Protein AF-A0A7S0JE06-F1 (afdb_monomer_lite)

Secondary structure (DSSP, 8-state):
--S--HHHHHTT---EEEEEEEETTEEEEEEES-BSS-HHHHHHHHHHHHHHH-TT--EEEESSGGGG-SEEE-TTT--EEEE-BPP-SSSHHHHHHHTT--GGGS-SS---TTS--TT-----

Foldseek 3Di:
DPDDDVVCVVQQAPWDKDFPDDDDLETEIAIDAAHQAQLLLVLVVVQVVCCVVPVSRPGYYYPDPCSRHQFDADPPPRHTPDHRHGDLRPCVCVVCVVVVHRSNVDGSDDPPVPDDDPDPDPDD

Sequence (124 aa):
MFGRHSACAAIGISGSIALRELDGPVAVLTLSGRFWHRRATVLRNAKAWLRRRWPELSDAQVADPDDVLDVIFDDETGEVLEDRRAPDHDGNRGTMEYQGVDPDSRGPFAQAAGGFRAGGSMFS

pLDDT: mean 78.12, std 17.97, range [31.75, 94.44]

Radius of gyration: 16.92 Å; chains: 1; bounding box: 56×31×44 Å

Organism: NCBI:txid127549

Structure (mmCIF, N/CA/C/O backbone):
data_AF-A0A7S0JE06-F1
#
_entry.id   AF-A0A7S0JE06-F1
#
loop_
_atom_site.group_PDB
_atom_site.id
_atom_site.type_symbol
_atom_site.label_atom_id
_atom_site.label_alt_id
_atom_site.label_comp_id
_atom_site.label_asym_id
_atom_site.label_entity_id
_atom_site.label_seq_id
_atom_site.pdbx_PDB_ins_code
_atom_site.Cartn_x
_atom_site.Cartn_y
_atom_site.Cartn_z
_atom_site.occupancy
_atom_site.B_iso_or_equiv
_atom_site.auth_seq_id
_atom_site.auth_comp_id
_atom_site.auth_asym_id
_atom_site.auth_atom_id
_atom_site.pdbx_PDB_model_num
ATOM 1 N N . MET A 1 1 ? -13.643 -6.645 -4.258 1.00 40.72 1 MET A N 1
ATOM 2 C CA . MET A 1 1 ? -12.901 -7.764 -3.640 1.00 40.72 1 MET A CA 1
ATOM 3 C C . MET A 1 1 ? -11.436 -7.568 -3.991 1.00 40.72 1 MET A C 1
ATOM 5 O O . MET A 1 1 ? -11.141 -7.449 -5.173 1.00 40.72 1 MET A O 1
ATOM 9 N N . PHE A 1 2 ? -10.548 -7.423 -3.007 1.00 44.34 2 PHE A N 1
ATOM 10 C CA . PHE A 1 2 ? -9.117 -7.239 -3.261 1.00 44.34 2 PHE A CA 1
ATOM 11 C C . PHE A 1 2 ? -8.498 -8.582 -3.676 1.00 44.34 2 PHE A C 1
ATOM 13 O O . PHE A 1 2 ? -8.312 -9.465 -2.850 1.00 44.34 2 PHE A O 1
ATOM 20 N N . GLY A 1 3 ? -8.252 -8.743 -4.978 1.00 47.69 3 GLY A N 1
ATOM 21 C CA . GLY A 1 3 ? -7.086 -9.479 -5.470 1.00 47.69 3 GLY A CA 1
ATOM 22 C C . GLY A 1 3 ? -6.966 -10.975 -5.173 1.00 47.69 3 GLY A C 1
ATOM 23 O O . GLY A 1 3 ? -5.885 -11.424 -4.820 1.00 47.69 3 GLY A O 1
ATOM 24 N N . ARG A 1 4 ? -7.997 -11.789 -5.426 1.00 51.28 4 ARG A N 1
ATOM 25 C CA . ARG A 1 4 ? -7.752 -13.218 -5.710 1.00 51.28 4 ARG A CA 1
ATOM 26 C C . ARG A 1 4 ? -8.524 -13.693 -6.936 1.00 51.28 4 ARG A C 1
ATOM 28 O O . ARG A 1 4 ? -9.333 -14.609 -6.877 1.00 51.28 4 ARG A O 1
ATOM 35 N N . HIS A 1 5 ? -8.292 -13.012 -8.055 1.00 63.03 5 HIS A N 1
ATOM 36 C CA . HIS A 1 5 ? -8.736 -13.486 -9.362 1.00 63.03 5 HIS A CA 1
ATOM 37 C C . HIS A 1 5 ? -7.675 -14.445 -9.915 1.00 63.03 5 HIS A C 1
ATOM 39 O O . HIS A 1 5 ? -6.494 -14.095 -9.934 1.00 63.03 5 HIS A O 1
ATOM 45 N N . SER A 1 6 ? -8.072 -15.637 -10.367 1.00 61.53 6 SER A N 1
ATOM 46 C CA . SER A 1 6 ? -7.147 -16.652 -10.901 1.00 61.53 6 SER A CA 1
ATOM 47 C C . SER A 1 6 ? -6.278 -16.104 -12.037 1.00 61.53 6 SER A C 1
ATOM 49 O O . SER A 1 6 ? -5.084 -16.382 -12.080 1.00 61.53 6 SER A O 1
ATOM 51 N N . ALA A 1 7 ? -6.843 -15.238 -12.886 1.00 64.69 7 ALA A N 1
ATOM 52 C CA . ALA A 1 7 ? -6.090 -14.577 -13.951 1.00 64.69 7 ALA A CA 1
ATOM 53 C C . ALA A 1 7 ? -5.006 -13.612 -13.430 1.00 64.69 7 ALA A C 1
ATOM 55 O O . ALA A 1 7 ? -3.952 -13.527 -14.041 1.00 64.69 7 ALA A O 1
ATOM 56 N N . CYS A 1 8 ? -5.222 -12.915 -12.303 1.00 64.56 8 CYS A N 1
ATOM 57 C CA . CYS A 1 8 ? -4.199 -12.047 -11.695 1.00 64.56 8 CYS A CA 1
ATOM 58 C C . CYS A 1 8 ? -3.034 -12.874 -11.140 1.00 64.56 8 CYS A C 1
ATOM 60 O O . CYS A 1 8 ? -1.872 -12.552 -11.372 1.00 64.56 8 CYS A O 1
ATOM 62 N N . ALA A 1 9 ? -3.353 -13.959 -10.428 1.00 63.28 9 ALA A N 1
ATOM 63 C CA . ALA A 1 9 ? -2.343 -14.846 -9.859 1.00 63.28 9 ALA A CA 1
ATOM 64 C C . ALA A 1 9 ? -1.503 -15.525 -10.955 1.00 63.28 9 ALA A C 1
ATOM 66 O O . ALA A 1 9 ? -0.298 -15.689 -10.781 1.00 63.28 9 ALA A O 1
ATOM 67 N N . ALA A 1 10 ? -2.119 -15.859 -12.097 1.00 65.06 10 ALA A N 1
ATOM 68 C CA . ALA A 1 10 ? -1.439 -16.450 -13.248 1.00 65.06 10 ALA A CA 1
ATOM 69 C C . ALA A 1 10 ? -0.378 -15.526 -13.878 1.00 65.06 10 ALA A C 1
ATOM 71 O O . ALA A 1 10 ? 0.603 -16.025 -14.417 1.00 65.06 10 ALA A O 1
ATOM 72 N N . ILE A 1 11 ? -0.541 -14.202 -13.769 1.00 64.44 11 ILE A N 1
ATOM 73 C CA . ILE A 1 11 ? 0.412 -13.200 -14.284 1.00 64.44 11 ILE A CA 1
ATOM 74 C C . ILE A 1 11 ? 1.321 -12.615 -13.191 1.00 64.44 11 ILE A C 1
ATOM 76 O O . ILE A 1 11 ? 1.929 -11.568 -13.380 1.00 64.44 11 ILE A O 1
ATOM 80 N N . GLY A 1 12 ? 1.414 -13.261 -12.023 1.00 62.38 12 GLY A N 1
ATOM 81 C CA . GLY A 1 12 ? 2.331 -12.848 -10.953 1.00 62.38 12 GLY A CA 1
ATOM 82 C C . GLY A 1 12 ? 1.843 -11.688 -10.077 1.00 62.38 12 GLY A C 1
ATOM 83 O O . GLY A 1 12 ? 2.612 -11.176 -9.261 1.00 62.38 12 GLY A O 1
ATOM 84 N N . ILE A 1 13 ? 0.572 -11.286 -10.186 1.00 76.56 13 ILE A N 1
ATOM 85 C CA . ILE A 1 13 ? -0.058 -10.351 -9.244 1.00 76.56 13 ILE A CA 1
ATOM 86 C C . ILE A 1 13 ? -0.533 -11.154 -8.030 1.00 76.56 13 ILE A C 1
ATOM 88 O O . ILE A 1 13 ? -1.569 -11.821 -8.065 1.00 76.56 13 ILE A O 1
ATOM 92 N N . SER A 1 14 ? 0.246 -11.086 -6.952 1.00 79.69 14 SER A N 1
ATOM 93 C CA . SER A 1 14 ? 0.058 -11.851 -5.710 1.00 79.69 14 SER A CA 1
ATOM 94 C C . SER A 1 14 ? -0.299 -10.988 -4.496 1.00 79.69 14 SER A C 1
ATOM 96 O O . SER A 1 14 ? -0.294 -11.478 -3.369 1.00 79.69 14 SER A O 1
ATOM 98 N N . GLY A 1 15 ? -0.581 -9.703 -4.715 1.00 82.06 15 GLY A N 1
ATOM 99 C CA . GLY A 1 15 ? -0.834 -8.725 -3.668 1.00 82.06 15 GLY A CA 1
ATOM 100 C C . GLY A 1 15 ? -2.007 -9.088 -2.750 1.00 82.06 15 GLY A C 1
ATOM 101 O O . GLY A 1 15 ? -3.124 -9.302 -3.222 1.00 82.06 15 GLY A O 1
ATOM 102 N N . SER A 1 16 ? -1.768 -9.106 -1.439 1.00 84.69 16 SER A N 1
ATOM 103 C CA . SER A 1 16 ? -2.760 -9.386 -0.401 1.00 84.69 16 SER A CA 1
ATOM 104 C C . SER A 1 16 ? -2.758 -8.293 0.666 1.00 84.69 16 SER A C 1
ATOM 106 O O . SER A 1 16 ? -1.716 -7.738 1.010 1.00 84.69 16 SER A O 1
ATOM 108 N N . ILE A 1 17 ? -3.942 -7.995 1.200 1.00 88.75 17 ILE A N 1
ATOM 109 C CA . ILE A 1 17 ? -4.134 -7.054 2.307 1.00 88.75 17 ILE A CA 1
ATOM 110 C C . ILE A 1 17 ? -4.669 -7.852 3.488 1.00 88.75 17 ILE A C 1
ATOM 112 O O . ILE A 1 17 ? -5.726 -8.476 3.377 1.00 88.75 17 ILE A O 1
ATOM 116 N N . ALA A 1 18 ? -3.951 -7.829 4.603 1.00 88.88 18 ALA A N 1
ATOM 117 C CA . ALA A 1 18 ? -4.382 -8.446 5.849 1.00 88.88 18 ALA A CA 1
ATOM 118 C C . ALA A 1 18 ? -4.615 -7.371 6.914 1.00 88.88 18 ALA A C 1
ATOM 120 O O . ALA A 1 18 ? -3.887 -6.382 6.975 1.00 88.88 18 ALA A O 1
ATOM 121 N N . LEU A 1 19 ? -5.630 -7.572 7.754 1.00 89.69 19 LEU A N 1
ATOM 122 C CA . LEU A 1 19 ? -5.771 -6.814 8.993 1.00 89.69 19 LEU A CA 1
ATOM 123 C C . LEU A 1 19 ? -4.779 -7.394 10.002 1.00 89.69 19 LEU A C 1
ATOM 125 O O . LEU A 1 19 ? -4.835 -8.591 10.284 1.00 89.69 19 LEU A O 1
ATOM 129 N N . ARG A 1 20 ? -3.880 -6.557 10.516 1.00 92.38 20 ARG A N 1
ATOM 130 C CA . ARG A 1 20 ? -2.933 -6.937 11.565 1.00 92.38 20 ARG A CA 1
ATOM 131 C C . ARG A 1 20 ? -3.572 -6.762 12.935 1.00 92.38 20 ARG A C 1
ATOM 133 O O . ARG A 1 20 ? -3.642 -7.713 13.703 1.00 92.38 20 ARG A O 1
ATOM 140 N N . GLU A 1 21 ? -4.063 -5.559 13.206 1.00 92.81 21 GLU A N 1
ATOM 141 C CA . GLU A 1 21 ? -4.693 -5.196 14.475 1.00 92.81 21 GLU A CA 1
ATOM 142 C C . GLU A 1 21 ? -5.632 -3.993 14.310 1.00 92.81 21 GLU A C 1
ATOM 144 O O . GLU A 1 21 ? -5.646 -3.320 13.275 1.00 92.81 21 GLU A O 1
ATOM 149 N N . LEU A 1 22 ? -6.442 -3.748 15.338 1.00 92.88 22 LEU A N 1
ATOM 150 C CA . LEU A 1 22 ? -7.276 -2.558 15.470 1.00 92.88 22 LEU A CA 1
ATOM 151 C C . LEU A 1 22 ? -6.759 -1.754 16.662 1.00 92.88 22 LEU A C 1
ATOM 153 O O . LEU A 1 22 ? -6.865 -2.209 17.799 1.00 92.88 22 LEU A O 1
ATOM 157 N N . ASP A 1 23 ? -6.216 -0.574 16.388 1.00 92.31 23 ASP A N 1
ATOM 158 C CA . ASP A 1 23 ? -5.767 0.379 17.397 1.00 92.31 23 ASP A CA 1
ATOM 159 C C . ASP A 1 23 ? -6.836 1.468 17.562 1.00 92.31 23 ASP A C 1
ATOM 161 O O . ASP A 1 23 ? -6.899 2.454 16.822 1.00 92.31 23 ASP A O 1
ATOM 165 N N . GLY A 1 24 ? -7.778 1.220 18.476 1.00 90.56 24 GLY A N 1
ATOM 166 C CA . GLY A 1 24 ? -8.946 2.077 18.669 1.00 90.56 24 GLY A CA 1
ATOM 167 C C . GLY A 1 24 ? -9.750 2.249 17.366 1.00 90.56 24 GLY A C 1
ATOM 168 O O . GLY A 1 24 ? -10.196 1.253 16.793 1.00 90.56 24 GLY A O 1
ATOM 169 N N . PRO A 1 25 ? -9.969 3.487 16.877 1.00 93.44 25 PRO A N 1
ATOM 170 C CA . PRO A 1 25 ? -10.672 3.739 15.620 1.00 93.44 25 PRO A CA 1
ATOM 171 C C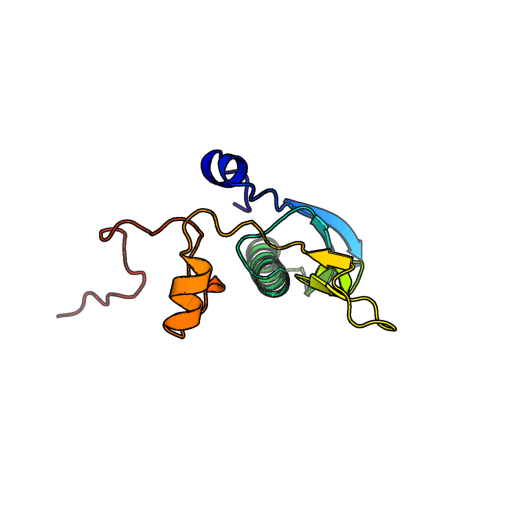 . PRO A 1 25 ? -9.766 3.623 14.378 1.00 93.44 25 PRO A C 1
ATOM 173 O O . PRO A 1 25 ? -10.178 4.048 13.296 1.00 93.44 25 PRO A O 1
ATOM 176 N N . VAL A 1 26 ? -8.537 3.110 14.509 1.00 93.19 26 VAL A N 1
ATOM 177 C CA . VAL A 1 26 ? -7.571 2.973 13.413 1.00 93.19 26 VAL A CA 1
ATOM 178 C C . VAL A 1 26 ? -7.328 1.499 13.090 1.00 93.19 26 VAL A C 1
ATOM 180 O O . VAL A 1 26 ? -6.956 0.709 13.953 1.00 93.19 26 VAL A O 1
ATOM 183 N N . ALA A 1 27 ? -7.511 1.110 11.825 1.00 93.00 27 ALA A N 1
ATOM 184 C CA . ALA A 1 27 ? -7.143 -0.230 11.366 1.00 93.00 27 ALA A CA 1
ATOM 185 C C . ALA A 1 27 ? -5.681 -0.277 10.923 1.00 93.00 27 ALA A C 1
ATOM 187 O O . ALA A 1 27 ? -5.289 0.439 10.001 1.00 93.00 27 ALA A O 1
ATOM 188 N N . VAL A 1 28 ? -4.893 -1.167 11.520 1.00 94.44 28 VAL A N 1
ATOM 189 C CA . VAL A 1 28 ? -3.517 -1.426 11.097 1.00 94.44 28 VAL A CA 1
ATOM 190 C C . VAL A 1 28 ? -3.521 -2.585 10.108 1.00 94.44 28 VAL A C 1
ATOM 192 O O . VAL A 1 28 ? -3.939 -3.705 10.410 1.00 94.44 28 VAL A O 1
ATOM 195 N N . LEU A 1 29 ? -3.072 -2.303 8.893 1.00 92.94 29 LEU A N 1
ATOM 196 C CA . LEU A 1 29 ? -3.046 -3.218 7.765 1.00 92.94 29 LEU A CA 1
ATOM 197 C C . LEU A 1 29 ? -1.614 -3.664 7.466 1.00 92.94 29 LEU A C 1
ATOM 199 O O . LEU A 1 29 ? -0.646 -2.947 7.714 1.00 92.94 29 LEU A O 1
ATOM 203 N N . THR A 1 30 ? -1.496 -4.839 6.863 1.00 90.88 30 THR A N 1
ATOM 204 C CA . THR A 1 30 ? -0.252 -5.336 6.278 1.00 90.88 30 THR A CA 1
ATOM 205 C C . THR A 1 30 ? -0.483 -5.605 4.803 1.00 90.88 30 THR A C 1
ATOM 207 O O . THR A 1 30 ? -1.446 -6.279 4.420 1.00 90.88 30 THR A O 1
ATOM 210 N N . LEU A 1 31 ? 0.401 -5.056 3.974 1.00 91.00 31 LEU A N 1
ATOM 211 C CA . LEU A 1 31 ? 0.389 -5.229 2.529 1.00 91.00 31 LEU A CA 1
ATOM 212 C C . LEU A 1 31 ? 1.491 -6.221 2.153 1.00 91.00 31 LEU A C 1
ATOM 214 O O . LEU A 1 31 ? 2.669 -5.964 2.377 1.00 91.00 31 LEU A O 1
ATOM 218 N N . SER A 1 32 ? 1.137 -7.345 1.542 1.00 88.06 32 SER A N 1
ATOM 219 C CA . SER A 1 32 ? 2.101 -8.374 1.139 1.00 88.06 32 SER A CA 1
ATOM 220 C C . SER A 1 32 ? 1.972 -8.719 -0.338 1.00 88.06 32 SER A C 1
ATOM 222 O O . SER A 1 32 ? 0.937 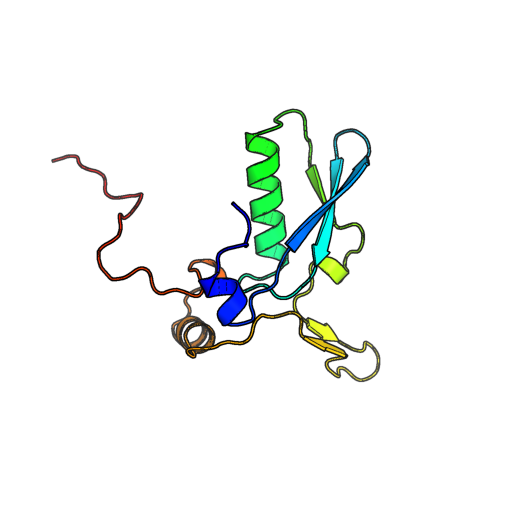-8.475 -0.952 1.00 88.06 32 SER A O 1
ATOM 224 N N . GLY A 1 33 ? 3.032 -9.279 -0.923 1.00 87.56 33 GLY A N 1
ATOM 225 C CA . GLY A 1 33 ? 3.053 -9.680 -2.329 1.00 87.56 33 GLY A CA 1
ATOM 226 C C . GLY A 1 33 ? 3.166 -8.510 -3.310 1.00 87.56 33 GLY A C 1
ATOM 227 O O . GLY A 1 33 ? 3.522 -7.388 -2.943 1.00 87.56 33 GLY A O 1
ATOM 228 N N . ARG A 1 34 ? 2.882 -8.806 -4.583 1.00 87.94 34 ARG A N 1
ATOM 229 C CA . ARG A 1 34 ? 3.083 -7.884 -5.708 1.00 87.94 34 ARG A CA 1
ATOM 230 C C . ARG A 1 34 ? 1.771 -7.321 -6.235 1.00 87.94 34 ARG A C 1
ATOM 232 O O . ARG A 1 34 ? 0.860 -8.081 -6.575 1.00 87.94 34 ARG A O 1
ATOM 239 N N . PHE A 1 35 ? 1.688 -5.999 -6.356 1.00 86.12 35 PHE A N 1
ATOM 240 C CA . PHE A 1 35 ? 0.489 -5.305 -6.831 1.00 86.12 35 PHE A CA 1
ATOM 241 C C . PHE A 1 35 ? 0.686 -4.712 -8.233 1.00 86.12 35 PHE A C 1
ATOM 243 O O . PHE A 1 35 ? 1.769 -4.250 -8.595 1.00 86.12 35 PHE A O 1
ATOM 250 N N . TRP A 1 36 ? -0.390 -4.724 -9.029 1.00 84.69 36 TRP A N 1
ATOM 251 C CA . TRP A 1 36 ? -0.456 -3.951 -10.276 1.00 84.69 36 TRP A CA 1
ATOM 252 C C . TRP A 1 36 ? -0.627 -2.457 -10.009 1.00 84.69 36 TRP A C 1
ATOM 254 O O . TRP A 1 36 ? -0.073 -1.628 -10.718 1.00 84.69 36 TRP A O 1
ATOM 264 N N . HIS A 1 37 ? -1.405 -2.102 -8.997 1.00 85.88 37 HIS A N 1
ATOM 265 C CA . HIS A 1 37 ? -1.508 -0.710 -8.593 1.00 85.88 37 HIS A CA 1
ATOM 266 C C . HIS A 1 37 ? -0.360 -0.358 -7.655 1.00 85.88 37 HIS A C 1
ATOM 268 O O . HIS A 1 37 ? 0.112 -1.236 -6.927 1.00 85.88 37 HIS A O 1
ATOM 274 N N . ARG A 1 38 ? 0.024 0.918 -7.607 1.00 89.31 38 ARG A N 1
ATOM 275 C CA . ARG A 1 38 ? 0.937 1.417 -6.573 1.00 89.31 38 ARG A CA 1
ATOM 276 C C . ARG A 1 38 ? 0.385 1.093 -5.190 1.00 89.31 38 ARG A C 1
ATOM 278 O O . ARG A 1 38 ? -0.816 1.254 -4.936 1.00 89.31 38 ARG A O 1
ATOM 285 N N . ARG A 1 39 ? 1.241 0.667 -4.266 1.00 90.69 39 ARG A N 1
ATOM 286 C CA . ARG A 1 39 ? 0.844 0.247 -2.910 1.00 90.69 39 ARG A CA 1
ATOM 287 C C . ARG A 1 39 ? 0.170 1.376 -2.128 1.00 90.69 39 ARG A C 1
ATOM 289 O O . ARG A 1 39 ? -0.819 1.131 -1.436 1.00 90.69 39 ARG A O 1
ATOM 296 N N . ALA A 1 40 ? 0.574 2.625 -2.356 1.00 90.31 40 ALA A N 1
ATOM 297 C CA . ALA A 1 40 ? -0.132 3.807 -1.858 1.00 90.31 40 ALA A CA 1
ATOM 298 C C . ALA A 1 40 ? -1.593 3.894 -2.357 1.00 90.31 40 ALA A C 1
ATOM 300 O O . ALA A 1 40 ? -2.516 4.156 -1.578 1.00 90.31 40 ALA A O 1
ATOM 301 N N . THR A 1 41 ? -1.837 3.623 -3.644 1.00 89.31 41 THR A N 1
ATOM 302 C CA . THR A 1 41 ? -3.192 3.584 -4.219 1.00 89.31 41 THR A CA 1
ATOM 303 C C . THR A 1 41 ? -3.999 2.414 -3.661 1.00 89.31 41 THR A C 1
ATOM 305 O O . THR A 1 41 ? -5.183 2.574 -3.353 1.00 89.31 41 THR A O 1
ATOM 308 N N . VAL A 1 42 ? -3.367 1.252 -3.480 1.00 89.44 42 VAL A N 1
ATOM 309 C CA . VAL A 1 42 ? -3.991 0.083 -2.845 1.00 89.44 42 VAL A CA 1
ATOM 310 C C . VAL A 1 42 ? -4.456 0.424 -1.430 1.00 89.44 42 VAL A C 1
ATOM 312 O O . VAL A 1 42 ? -5.623 0.191 -1.109 1.00 89.44 42 VAL A O 1
ATOM 315 N N . LEU A 1 43 ? -3.600 1.048 -0.615 1.00 90.94 43 LEU A N 1
ATOM 316 C CA . LEU A 1 43 ? -3.947 1.491 0.735 1.00 90.94 43 LEU A CA 1
ATOM 317 C C . LEU A 1 43 ? -5.088 2.517 0.723 1.00 90.94 43 LEU A C 1
ATOM 319 O O . LEU A 1 43 ? -6.045 2.380 1.482 1.00 90.94 43 LEU A O 1
ATOM 323 N N . ARG A 1 44 ? -5.044 3.516 -0.170 1.00 90.25 44 ARG A N 1
ATOM 324 C CA . ARG A 1 44 ? -6.123 4.510 -0.325 1.00 90.25 44 ARG A CA 1
ATOM 325 C C . ARG A 1 44 ? -7.466 3.849 -0.636 1.00 90.25 44 ARG A C 1
ATOM 327 O O . ARG A 1 44 ? -8.485 4.190 -0.035 1.00 90.25 44 ARG A O 1
ATOM 334 N N . ASN A 1 45 ? -7.473 2.893 -1.559 1.00 88.69 45 ASN A N 1
ATOM 335 C CA . ASN A 1 45 ? -8.680 2.164 -1.935 1.00 88.69 45 ASN A CA 1
ATOM 336 C C . ASN A 1 45 ? -9.168 1.258 -0.795 1.00 88.69 45 ASN A C 1
ATOM 338 O O . ASN A 1 45 ? -10.375 1.161 -0.571 1.00 88.69 45 ASN A O 1
ATOM 342 N N . ALA A 1 46 ? -8.252 0.639 -0.043 1.00 88.75 46 ALA A N 1
ATOM 343 C CA . ALA A 1 46 ? -8.575 -0.139 1.150 1.00 88.75 46 ALA A CA 1
ATOM 344 C C . ALA A 1 46 ? -9.208 0.732 2.244 1.00 88.75 46 ALA A C 1
ATOM 346 O O . ALA A 1 46 ? -10.279 0.380 2.734 1.00 88.75 46 ALA A O 1
ATOM 347 N N . LYS A 1 47 ? -8.635 1.907 2.546 1.00 90.75 47 LYS A N 1
ATOM 348 C CA . LYS A 1 47 ? -9.217 2.908 3.462 1.00 90.75 47 LYS A CA 1
ATOM 349 C C . LYS A 1 47 ? -10.647 3.268 3.050 1.00 90.75 47 LYS A C 1
ATOM 351 O O . LYS A 1 47 ? -11.567 3.209 3.863 1.00 90.75 47 LYS A O 1
ATOM 356 N N . ALA A 1 48 ? -10.850 3.611 1.776 1.00 89.00 48 ALA A N 1
ATOM 357 C CA . ALA A 1 48 ? -12.165 3.985 1.258 1.00 89.00 48 ALA A CA 1
ATOM 358 C C . ALA A 1 48 ? -13.179 2.833 1.345 1.00 89.00 48 ALA A C 1
ATOM 360 O O . ALA A 1 48 ? -14.350 3.057 1.648 1.00 89.00 48 ALA A O 1
ATOM 361 N N . TRP A 1 49 ? -12.741 1.600 1.090 1.00 88.62 49 TRP A N 1
ATOM 362 C CA . TRP A 1 49 ? -13.587 0.417 1.208 1.00 88.62 49 TRP A CA 1
ATOM 363 C C . TRP A 1 49 ? -13.957 0.111 2.666 1.00 88.62 49 TRP A C 1
ATOM 365 O O . TRP A 1 49 ? -15.130 -0.133 2.947 1.00 88.62 49 TRP A O 1
ATOM 375 N N . LEU A 1 50 ? -12.990 0.181 3.587 1.00 89.56 50 LEU A N 1
ATOM 376 C CA . LEU A 1 50 ? -13.208 -0.045 5.016 1.00 89.56 50 LEU A CA 1
ATOM 377 C C . LEU A 1 50 ? -14.177 0.984 5.599 1.00 89.56 50 LEU A C 1
ATOM 379 O O . LEU A 1 50 ? -15.177 0.585 6.182 1.00 89.56 50 LEU A O 1
ATOM 383 N N . ARG A 1 51 ? -13.971 2.283 5.345 1.00 89.50 51 ARG A N 1
ATOM 384 C CA . ARG A 1 51 ? -14.869 3.350 5.832 1.00 89.50 51 ARG A CA 1
ATOM 385 C C . ARG A 1 51 ? -16.311 3.208 5.345 1.00 89.50 51 ARG A C 1
ATOM 387 O O . ARG A 1 51 ? -17.242 3.562 6.053 1.00 89.50 51 ARG A O 1
ATOM 394 N N . ARG A 1 52 ? -16.526 2.683 4.133 1.00 90.25 52 ARG A N 1
ATOM 395 C CA . ARG A 1 52 ? -17.885 2.427 3.614 1.00 90.25 52 ARG A CA 1
ATOM 396 C C . ARG A 1 52 ? -18.592 1.288 4.343 1.00 90.25 52 ARG A C 1
ATOM 398 O O . ARG A 1 52 ? -19.817 1.243 4.327 1.00 90.25 52 ARG A O 1
ATOM 405 N N . ARG A 1 53 ? -17.838 0.338 4.897 1.00 90.19 53 ARG A N 1
ATOM 406 C CA . ARG A 1 53 ? -18.382 -0.858 5.550 1.00 90.19 53 ARG A CA 1
ATOM 407 C C . ARG A 1 53 ? -18.425 -0.727 7.071 1.00 90.19 53 ARG A C 1
ATOM 409 O O . ARG A 1 53 ? -19.329 -1.289 7.677 1.00 90.19 53 ARG A O 1
ATOM 416 N N . TRP A 1 54 ? -17.489 0.026 7.635 1.0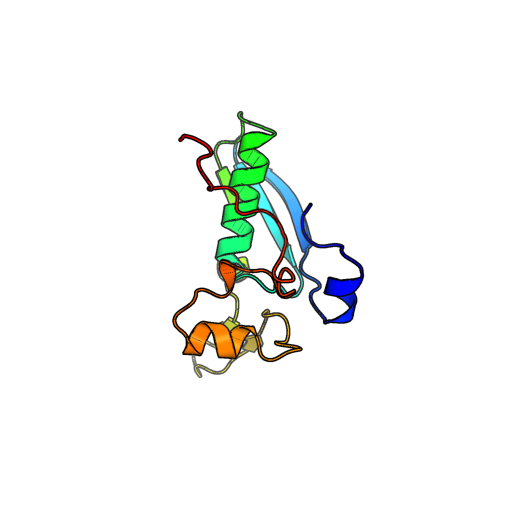0 90.44 54 TRP A N 1
ATOM 417 C CA . TRP A 1 54 ? -17.358 0.372 9.047 1.00 90.44 54 TRP A CA 1
ATOM 418 C C . TRP A 1 54 ? -17.158 1.887 9.163 1.00 90.44 54 TRP A C 1
ATOM 420 O O . TRP A 1 54 ? -16.017 2.358 9.176 1.00 90.44 54 TRP A O 1
ATOM 430 N N . PRO A 1 55 ? -18.253 2.666 9.162 1.00 89.88 55 PRO A N 1
ATOM 431 C CA . PRO A 1 55 ? -18.189 4.126 9.232 1.00 89.88 55 PRO A CA 1
ATOM 432 C C . PRO A 1 55 ? -17.598 4.655 10.548 1.00 89.88 55 PRO A C 1
ATOM 434 O O . PRO A 1 55 ? -17.182 5.807 10.599 1.00 89.88 55 PRO A O 1
ATOM 437 N N . GLU A 1 56 ? -17.521 3.827 11.590 1.00 91.62 56 GLU A N 1
ATOM 438 C CA . GLU A 1 56 ? -16.882 4.139 12.872 1.00 91.62 56 GLU A CA 1
ATOM 439 C C . GLU A 1 56 ? -15.348 4.188 12.774 1.00 91.62 56 GLU A C 1
ATOM 441 O O . GLU A 1 56 ? -14.686 4.741 13.653 1.00 91.62 56 GLU A O 1
ATOM 446 N N . LEU A 1 57 ? -14.770 3.615 11.712 1.00 92.19 57 LEU A N 1
ATOM 447 C CA . LEU A 1 57 ? -13.332 3.624 11.488 1.00 92.19 57 LEU A CA 1
ATOM 448 C C . LEU A 1 57 ? -12.870 5.028 11.064 1.00 92.19 57 LEU A C 1
ATOM 450 O O . LEU A 1 57 ? -13.249 5.531 10.003 1.00 92.19 57 LEU A O 1
ATOM 454 N N . SER A 1 58 ? -11.995 5.641 11.859 1.00 91.75 58 SER A N 1
ATOM 455 C CA . SER A 1 58 ? -11.426 6.958 11.561 1.00 91.75 58 SER A CA 1
ATOM 456 C C . SER A 1 58 ? -10.412 6.870 10.420 1.00 91.75 58 SER A C 1
ATOM 458 O O . SER A 1 58 ? -10.520 7.585 9.419 1.00 91.75 58 SER A O 1
ATOM 460 N N . ASP A 1 59 ? -9.458 5.938 10.497 1.00 91.06 59 ASP A N 1
ATOM 461 C CA . ASP A 1 59 ? -8.451 5.736 9.452 1.00 91.06 59 ASP A CA 1
ATOM 462 C C . ASP A 1 59 ? -7.991 4.275 9.348 1.00 91.06 59 ASP A C 1
ATOM 464 O O . ASP A 1 59 ? -8.256 3.455 10.223 1.00 91.06 59 ASP A O 1
ATOM 468 N N . ALA A 1 60 ? -7.306 3.938 8.257 1.00 91.81 60 ALA A N 1
ATOM 469 C CA . ALA A 1 60 ? -6.551 2.696 8.147 1.00 91.81 60 ALA A CA 1
ATOM 470 C C . ALA A 1 60 ? -5.121 3.003 7.707 1.00 91.81 60 ALA A C 1
ATOM 472 O O . ALA A 1 60 ? -4.926 3.737 6.744 1.00 91.81 60 ALA A O 1
ATOM 473 N N . GLN A 1 61 ? -4.121 2.447 8.372 1.00 94.25 61 GLN A N 1
ATOM 474 C CA . GLN A 1 61 ? -2.708 2.696 8.086 1.00 94.25 61 GLN A CA 1
ATOM 475 C C . GLN A 1 61 ? -1.943 1.384 7.971 1.00 94.25 61 GLN A C 1
ATOM 477 O O . GLN A 1 61 ? -2.446 0.336 8.364 1.00 94.25 61 GLN A O 1
ATOM 482 N N . VAL A 1 62 ? -0.745 1.433 7.401 1.00 93.81 62 VAL A N 1
ATOM 483 C CA . VAL A 1 62 ? 0.176 0.294 7.446 1.00 93.81 62 VAL A CA 1
ATOM 484 C C . VAL A 1 62 ? 0.985 0.332 8.736 1.00 93.81 62 VAL A C 1
ATOM 486 O O . VAL A 1 62 ? 1.171 1.402 9.311 1.00 93.81 62 VAL A O 1
ATOM 489 N N . ALA A 1 63 ? 1.432 -0.833 9.200 1.00 89.50 63 ALA A N 1
ATOM 490 C CA . ALA A 1 63 ? 2.270 -0.915 10.395 1.00 89.50 63 ALA A CA 1
ATOM 491 C C . ALA A 1 63 ? 3.665 -0.308 10.174 1.00 89.50 63 ALA A C 1
ATOM 493 O O . ALA A 1 63 ? 4.220 0.293 11.088 1.00 89.50 63 ALA A O 1
ATOM 494 N N . ASP A 1 64 ? 4.204 -0.474 8.968 1.00 89.56 64 ASP A N 1
ATOM 495 C CA . ASP A 1 64 ? 5.518 0.018 8.570 1.00 89.56 64 ASP A CA 1
ATOM 496 C C . ASP A 1 64 ? 5.360 1.022 7.414 1.00 89.56 64 ASP A C 1
ATOM 498 O O . ASP A 1 64 ? 4.668 0.699 6.444 1.00 89.56 64 ASP A O 1
ATOM 502 N N . PRO A 1 65 ? 5.949 2.229 7.476 1.00 87.56 65 PRO A N 1
ATOM 503 C CA . PRO A 1 65 ? 5.941 3.172 6.360 1.00 87.56 65 PRO A CA 1
ATOM 504 C C . PRO A 1 65 ? 6.429 2.565 5.039 1.00 87.56 65 PRO A C 1
ATOM 506 O O . PRO A 1 65 ? 5.850 2.860 3.992 1.00 87.56 65 PRO A O 1
ATOM 509 N N . ASP A 1 66 ? 7.410 1.665 5.076 1.00 90.38 66 ASP A N 1
ATOM 510 C CA . ASP A 1 66 ? 7.996 1.063 3.877 1.00 90.38 66 ASP A CA 1
ATOM 511 C C . ASP A 1 66 ? 7.029 0.099 3.182 1.00 90.38 66 ASP A C 1
ATOM 513 O O . ASP A 1 66 ? 7.154 -0.185 1.985 1.00 90.38 66 ASP A O 1
ATOM 517 N N . ASP A 1 67 ? 5.983 -0.362 3.878 1.00 87.50 67 ASP A N 1
ATOM 518 C CA . ASP A 1 67 ? 4.929 -1.168 3.269 1.00 87.50 67 ASP A CA 1
ATOM 519 C C . ASP A 1 67 ? 4.142 -0.389 2.209 1.00 87.50 67 ASP A C 1
ATOM 521 O O . ASP A 1 67 ? 3.470 -1.023 1.394 1.00 87.50 67 ASP A O 1
ATOM 525 N N . VAL A 1 68 ? 4.190 0.946 2.164 1.00 91.00 68 VAL A N 1
ATOM 526 C CA . VAL A 1 68 ? 3.523 1.713 1.093 1.00 91.00 68 VAL A CA 1
ATOM 527 C C . VAL A 1 68 ? 4.391 1.887 -0.151 1.00 91.00 68 VAL A C 1
ATOM 529 O O . VAL A 1 68 ? 3.869 2.322 -1.180 1.00 91.00 68 VAL A O 1
ATOM 532 N N . LEU A 1 69 ? 5.684 1.561 -0.066 1.00 90.69 69 LEU A N 1
ATOM 533 C CA . LEU A 1 69 ? 6.652 1.755 -1.140 1.00 90.69 69 LEU A CA 1
ATOM 534 C C . LEU A 1 69 ? 6.611 0.595 -2.136 1.00 90.69 69 LEU A C 1
ATOM 536 O O . LEU A 1 69 ? 6.601 -0.581 -1.765 1.00 90.69 69 LEU A O 1
ATOM 540 N N . ASP A 1 70 ? 6.593 0.942 -3.422 1.00 89.12 70 ASP A N 1
ATOM 541 C CA . ASP A 1 70 ? 6.616 -0.025 -4.524 1.00 89.12 70 ASP A CA 1
ATOM 542 C C . ASP A 1 70 ? 8.018 -0.588 -4.780 1.00 89.12 70 ASP A C 1
ATOM 544 O O . ASP A 1 70 ? 8.156 -1.725 -5.231 1.00 89.12 70 ASP A O 1
ATOM 548 N N . VAL A 1 71 ? 9.044 0.213 -4.498 1.00 91.12 71 VAL A N 1
ATOM 549 C CA . VAL A 1 71 ? 10.455 -0.135 -4.645 1.00 91.12 71 VAL A CA 1
ATOM 550 C C . VAL A 1 71 ? 11.181 0.349 -3.398 1.00 91.12 71 VAL A C 1
ATOM 552 O O . VAL A 1 71 ? 11.004 1.501 -3.004 1.00 91.12 71 VAL A O 1
ATOM 555 N N . ILE A 1 72 ? 11.967 -0.532 -2.789 1.00 90.00 72 ILE A N 1
ATOM 556 C CA . ILE A 1 72 ? 12.873 -0.198 -1.693 1.00 90.00 72 ILE A CA 1
ATOM 557 C C . ILE A 1 72 ? 14.259 0.010 -2.277 1.00 90.00 72 ILE A C 1
ATOM 559 O O . ILE A 1 72 ? 14.764 -0.840 -3.018 1.00 90.00 72 ILE A O 1
ATOM 563 N N . PHE A 1 73 ? 14.853 1.141 -1.919 1.00 90.62 73 PHE A N 1
ATOM 564 C CA . PHE A 1 73 ? 16.213 1.499 -2.277 1.00 90.62 73 PHE A CA 1
ATOM 565 C C . PHE A 1 73 ? 17.118 1.351 -1.061 1.00 90.62 73 PHE A C 1
ATOM 567 O O . PHE A 1 73 ? 16.675 1.520 0.072 1.00 90.62 73 PHE A O 1
ATOM 574 N N . ASP A 1 74 ? 18.376 1.031 -1.312 1.00 91.19 74 ASP A N 1
ATOM 575 C CA . ASP A 1 74 ? 19.436 1.145 -0.327 1.00 91.19 74 ASP A CA 1
ATOM 576 C C . ASP A 1 74 ? 19.815 2.624 -0.188 1.00 91.19 74 ASP A C 1
ATOM 578 O O . ASP A 1 74 ? 20.164 3.275 -1.176 1.00 91.19 74 ASP A O 1
ATOM 582 N N . ASP A 1 75 ? 19.718 3.167 1.024 1.00 86.19 75 ASP A N 1
ATOM 583 C CA . ASP A 1 75 ? 19.941 4.594 1.274 1.00 86.19 75 ASP A CA 1
ATOM 584 C C . ASP A 1 75 ? 21.394 5.035 1.024 1.00 86.19 75 ASP A C 1
ATOM 586 O O . ASP A 1 75 ? 21.641 6.210 0.745 1.00 86.19 75 ASP A O 1
ATOM 590 N N . GLU A 1 76 ? 22.367 4.122 1.112 1.00 89.38 76 GLU A N 1
ATOM 591 C CA . GLU A 1 76 ? 23.791 4.444 0.959 1.00 89.38 76 GLU A CA 1
ATOM 592 C C . GLU A 1 76 ? 24.252 4.363 -0.499 1.00 89.38 76 GLU A C 1
ATOM 594 O O . GLU A 1 76 ? 25.050 5.184 -0.957 1.00 89.38 76 GLU A O 1
ATOM 599 N N . THR A 1 77 ? 23.754 3.377 -1.241 1.00 89.25 77 THR A N 1
ATOM 600 C CA . THR A 1 77 ? 24.203 3.067 -2.605 1.00 89.25 77 THR A CA 1
ATOM 601 C C . THR A 1 77 ? 23.223 3.534 -3.681 1.00 89.25 77 THR A C 1
ATOM 603 O O . THR A 1 77 ? 23.615 3.710 -4.836 1.00 89.25 77 THR A O 1
ATOM 606 N N . GLY A 1 78 ? 21.954 3.758 -3.325 1.00 87.62 78 GLY A N 1
ATOM 607 C CA . GLY A 1 78 ? 20.873 4.046 -4.268 1.00 87.62 78 GLY A CA 1
ATOM 608 C C . GLY A 1 78 ? 20.445 2.836 -5.105 1.00 87.62 78 GLY A C 1
ATOM 609 O O . GLY A 1 78 ? 19.669 2.989 -6.053 1.00 87.62 78 GLY A O 1
ATOM 610 N N . GLU A 1 79 ? 20.948 1.639 -4.795 1.00 88.81 79 GLU A N 1
ATOM 611 C CA . GLU A 1 79 ? 20.579 0.411 -5.492 1.00 88.81 79 GLU A CA 1
ATOM 612 C C . GLU A 1 79 ? 19.177 -0.062 -5.095 1.00 88.81 79 GLU A C 1
ATOM 614 O O . GLU A 1 79 ? 18.683 0.202 -4.000 1.00 88.81 79 GLU A O 1
ATOM 619 N N . VAL A 1 80 ? 18.506 -0.775 -6.002 1.00 90.56 80 VAL A N 1
ATOM 620 C CA . VAL A 1 80 ? 17.193 -1.365 -5.715 1.00 90.56 80 VAL A CA 1
ATOM 621 C C . VAL A 1 80 ? 17.387 -2.626 -4.876 1.00 90.56 80 VAL A C 1
ATOM 623 O O . VAL A 1 80 ? 17.830 -3.649 -5.397 1.00 90.56 80 VAL A O 1
ATOM 626 N N . LEU A 1 81 ? 16.998 -2.570 -3.602 1.00 90.44 81 LEU A N 1
ATOM 627 C CA . LEU A 1 81 ? 16.994 -3.729 -2.705 1.00 90.44 81 LEU A CA 1
ATOM 628 C C . LEU A 1 81 ? 15.825 -4.663 -3.008 1.00 90.44 81 LEU A C 1
ATOM 630 O O . LEU A 1 81 ? 15.981 -5.883 -3.059 1.00 90.44 81 LEU A O 1
ATOM 634 N N . GLU A 1 82 ? 14.638 -4.094 -3.214 1.00 88.44 82 GLU A N 1
ATOM 635 C CA . GLU A 1 82 ? 13.427 -4.875 -3.431 1.00 88.44 82 GLU A CA 1
ATOM 636 C C . GLU A 1 82 ? 12.467 -4.150 -4.377 1.00 88.44 82 GLU A C 1
ATOM 638 O O . GLU A 1 82 ? 12.006 -3.049 -4.089 1.00 88.44 82 GLU A O 1
ATOM 643 N N . ASP A 1 83 ? 12.099 -4.792 -5.488 1.00 89.19 83 ASP A N 1
ATOM 644 C CA . ASP A 1 83 ? 10.994 -4.341 -6.337 1.00 89.19 83 ASP A CA 1
ATOM 645 C C . ASP A 1 83 ? 9.740 -5.167 -6.031 1.00 89.19 83 ASP A C 1
ATOM 647 O O . ASP A 1 83 ? 9.683 -6.369 -6.324 1.00 89.19 83 ASP A O 1
ATOM 651 N N . ARG A 1 84 ? 8.725 -4.519 -5.452 1.00 88.94 84 ARG A N 1
ATOM 652 C CA . ARG A 1 84 ? 7.440 -5.114 -5.049 1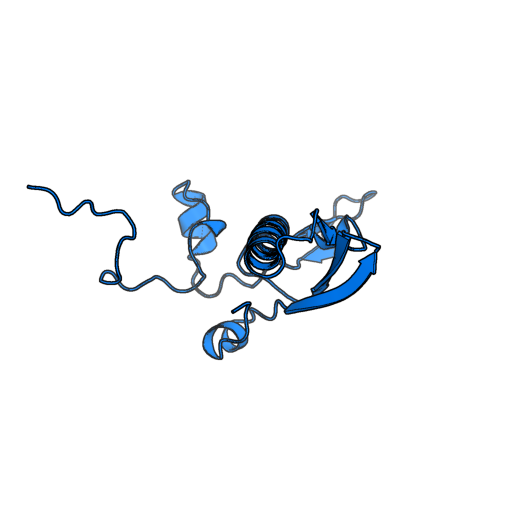.00 88.94 84 ARG A CA 1
ATOM 653 C C . ARG A 1 84 ? 6.350 -4.931 -6.098 1.00 88.94 84 ARG A C 1
ATOM 655 O O . ARG A 1 84 ? 5.204 -5.342 -5.885 1.00 88.94 84 ARG A O 1
ATOM 662 N N . ARG A 1 85 ? 6.666 -4.341 -7.248 1.00 85.94 85 ARG A N 1
ATOM 663 C CA . ARG A 1 85 ? 5.714 -4.197 -8.345 1.00 85.94 85 ARG A CA 1
ATOM 664 C C . ARG A 1 85 ? 5.421 -5.560 -8.966 1.00 85.94 85 ARG A C 1
ATOM 666 O O . ARG A 1 85 ? 6.266 -6.462 -9.010 1.00 85.94 85 ARG A O 1
ATOM 673 N N . ALA A 1 86 ? 4.191 -5.731 -9.437 1.00 83.44 86 ALA A N 1
ATOM 674 C CA . ALA A 1 86 ? 3.868 -6.852 -10.307 1.00 83.44 86 ALA A CA 1
ATOM 675 C C . ALA A 1 86 ? 4.601 -6.715 -11.654 1.00 83.44 86 ALA A C 1
ATOM 677 O O . ALA A 1 86 ? 4.793 -5.582 -12.113 1.00 83.44 86 ALA A O 1
ATOM 678 N N . PRO A 1 87 ? 4.996 -7.842 -12.278 1.00 79.44 87 PRO A N 1
ATOM 679 C CA . PRO A 1 87 ? 5.583 -7.825 -13.612 1.00 79.44 87 PRO A CA 1
ATOM 680 C C . PRO A 1 87 ? 4.585 -7.263 -14.634 1.00 79.44 87 PRO A C 1
ATOM 682 O O . PRO A 1 87 ? 3.393 -7.574 -14.589 1.00 79.44 87 PRO A O 1
ATOM 685 N N . ASP A 1 88 ? 5.080 -6.437 -15.557 1.00 78.00 88 ASP A N 1
ATOM 686 C CA . ASP A 1 88 ? 4.291 -5.894 -16.668 1.00 78.00 88 ASP A CA 1
ATOM 687 C C . ASP A 1 88 ? 4.178 -6.953 -17.772 1.00 78.00 88 ASP A C 1
ATOM 689 O O . ASP A 1 88 ? 4.981 -7.002 -18.700 1.00 78.00 88 ASP A O 1
ATOM 693 N N . HIS A 1 89 ? 3.235 -7.882 -17.603 1.00 67.62 89 HIS A N 1
ATOM 694 C CA . HIS A 1 89 ? 3.124 -9.084 -18.435 1.00 67.62 89 HIS A CA 1
ATOM 695 C C . HIS A 1 89 ? 2.852 -8.784 -19.921 1.00 67.62 89 HIS A C 1
ATOM 697 O O . HIS A 1 89 ? 3.256 -9.551 -20.791 1.00 67.62 89 HIS A O 1
ATOM 703 N N . ASP A 1 90 ? 2.148 -7.699 -20.229 1.00 70.56 90 ASP A N 1
ATOM 704 C CA . ASP A 1 90 ? 1.708 -7.335 -21.580 1.00 70.56 90 ASP A CA 1
ATOM 705 C C . ASP A 1 90 ? 2.251 -5.979 -22.059 1.00 70.56 90 ASP A C 1
ATOM 707 O O . ASP A 1 90 ? 1.909 -5.534 -23.155 1.00 70.56 90 ASP A O 1
ATOM 711 N N . GLY A 1 91 ? 3.113 -5.327 -21.272 1.00 75.69 91 GLY A N 1
ATOM 712 C CA . GLY A 1 91 ? 3.660 -4.008 -21.602 1.00 75.69 91 GLY A CA 1
ATOM 713 C C . GLY A 1 91 ? 2.634 -2.876 -21.485 1.00 75.69 91 GLY A C 1
ATOM 714 O O . GLY A 1 91 ? 2.888 -1.754 -21.945 1.00 75.69 91 GLY A O 1
ATOM 715 N N . ASN A 1 92 ? 1.452 -3.148 -20.921 1.00 75.94 92 ASN A N 1
ATOM 716 C CA . ASN A 1 92 ? 0.392 -2.156 -20.815 1.00 75.94 92 ASN A CA 1
ATOM 717 C C . ASN A 1 92 ? 0.770 -1.044 -19.847 1.00 75.94 92 ASN A C 1
ATOM 719 O O . ASN A 1 92 ? 0.442 0.111 -20.121 1.00 75.94 92 ASN A O 1
ATOM 723 N N 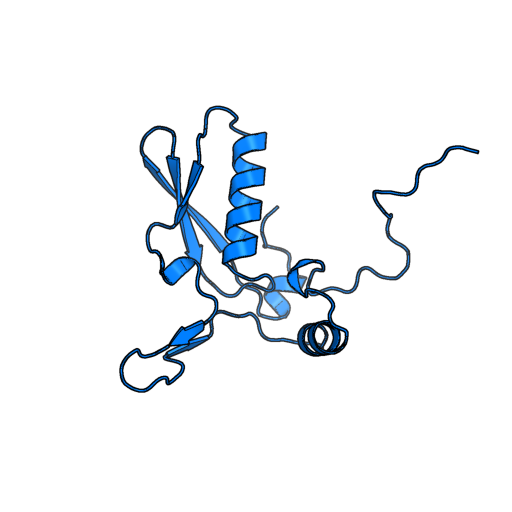. ARG A 1 93 ? 1.477 -1.351 -18.749 1.00 78.56 93 ARG A N 1
ATOM 724 C CA . ARG A 1 93 ? 1.897 -0.306 -17.808 1.00 78.56 93 ARG A CA 1
ATOM 725 C C . ARG A 1 93 ? 2.844 0.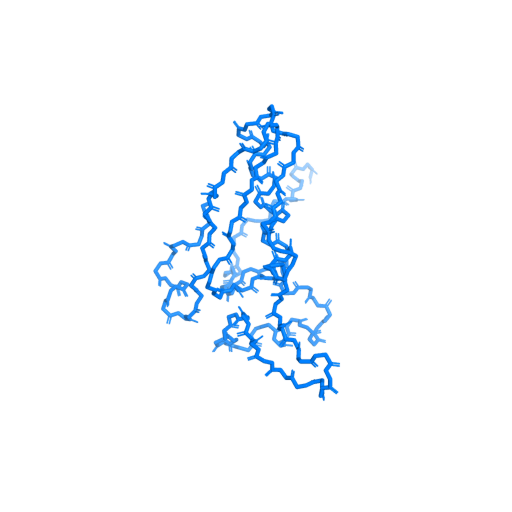666 -18.501 1.00 78.56 93 ARG A C 1
ATOM 727 O O . ARG A 1 93 ? 2.566 1.863 -18.499 1.00 78.56 93 ARG A O 1
ATOM 734 N N . GLY A 1 94 ? 3.894 0.159 -19.150 1.00 81.44 94 GLY A N 1
ATOM 735 C CA . GLY A 1 94 ? 4.843 1.010 -19.875 1.00 81.44 94 GLY A CA 1
ATOM 736 C C . GLY A 1 94 ? 4.173 1.828 -20.984 1.00 81.44 94 GLY A C 1
ATOM 737 O O . GLY A 1 94 ? 4.455 3.013 -21.153 1.00 81.44 94 GLY A O 1
ATOM 738 N N . THR A 1 95 ? 3.218 1.229 -21.699 1.00 81.81 95 THR A N 1
ATOM 739 C CA . THR A 1 95 ? 2.445 1.925 -22.739 1.00 81.81 95 THR A CA 1
ATOM 740 C C . THR A 1 95 ? 1.586 3.053 -22.162 1.00 81.81 95 THR A C 1
ATOM 742 O O . THR A 1 95 ? 1.528 4.139 -22.737 1.00 81.81 95 THR A O 1
ATOM 745 N N . MET A 1 96 ? 0.921 2.822 -21.028 1.00 81.62 96 MET A N 1
ATOM 746 C CA . MET A 1 96 ? 0.101 3.835 -20.360 1.00 81.62 96 MET A CA 1
ATOM 747 C C . MET A 1 96 ? 0.951 4.999 -19.854 1.00 81.62 96 MET A C 1
ATOM 749 O O . MET A 1 96 ? 0.612 6.152 -20.118 1.00 81.62 96 MET A O 1
ATOM 753 N N . GLU A 1 97 ? 2.078 4.702 -19.207 1.00 84.88 97 GLU A N 1
ATOM 754 C CA . GLU A 1 97 ? 3.025 5.714 -18.733 1.00 84.88 97 GLU A CA 1
ATOM 755 C C . GLU A 1 97 ? 3.553 6.567 -19.893 1.00 84.88 97 GLU A C 1
ATOM 757 O O . GLU A 1 97 ? 3.553 7.795 -19.803 1.00 84.88 97 GLU A O 1
ATOM 762 N N . TYR A 1 98 ? 3.900 5.942 -21.024 1.00 84.25 98 TYR A N 1
ATOM 763 C CA . TYR A 1 98 ? 4.310 6.652 -22.239 1.00 84.25 98 TYR A CA 1
ATOM 764 C C . TYR A 1 98 ? 3.209 7.570 -22.796 1.00 84.25 98 TYR A C 1
ATOM 766 O O . TYR A 1 98 ? 3.487 8.668 -23.273 1.00 84.25 98 TYR A O 1
ATOM 774 N N . GLN A 1 99 ? 1.946 7.148 -22.711 1.00 86.31 99 GLN A N 1
ATOM 775 C CA . GLN A 1 99 ? 0.785 7.945 -23.124 1.00 86.31 99 GLN A CA 1
ATOM 776 C C . GLN A 1 99 ? 0.377 9.010 -22.090 1.00 86.31 99 GLN A C 1
ATOM 778 O O . GLN A 1 99 ? -0.591 9.737 -22.316 1.00 86.31 99 GLN A O 1
ATOM 783 N N . GLY A 1 100 ? 1.076 9.102 -20.952 1.00 85.12 100 GLY A N 1
ATOM 784 C CA . GLY A 1 100 ? 0.724 10.000 -19.851 1.00 85.12 100 GLY A CA 1
ATOM 785 C C . GLY A 1 100 ? -0.553 9.595 -19.108 1.00 85.12 100 GLY A C 1
ATOM 786 O O . GLY A 1 100 ? -1.160 10.418 -18.423 1.00 85.12 100 GLY A O 1
ATOM 787 N N . VAL A 1 101 ? -0.990 8.343 -19.250 1.00 83.94 101 VAL A N 1
ATOM 788 C CA . VAL A 1 101 ? -2.154 7.790 -18.556 1.00 83.94 101 VAL A CA 1
ATOM 789 C C . VAL A 1 101 ? -1.681 7.106 -17.279 1.00 83.94 101 VAL A C 1
ATOM 791 O O . VAL A 1 101 ? -0.803 6.251 -17.320 1.00 83.94 101 VAL A O 1
ATOM 794 N N . ASP A 1 102 ? -2.291 7.441 -16.140 1.00 82.75 102 ASP A N 1
ATOM 795 C CA . ASP A 1 102 ? -1.955 6.803 -14.862 1.00 82.75 102 ASP A CA 1
ATOM 796 C C . ASP A 1 102 ? -2.279 5.296 -14.916 1.00 82.75 102 ASP A C 1
ATOM 798 O O . ASP A 1 102 ? -3.462 4.946 -15.046 1.00 82.75 102 ASP A O 1
ATOM 802 N N . PRO A 1 103 ? -1.291 4.389 -14.792 1.00 78.31 103 PRO A N 1
ATOM 803 C CA . PRO A 1 103 ? -1.536 2.950 -14.781 1.00 78.31 103 PRO A CA 1
ATOM 804 C C . PRO A 1 103 ? -2.398 2.510 -13.599 1.00 78.31 103 PRO A C 1
ATOM 806 O O . PRO A 1 103 ? -3.044 1.472 -13.680 1.00 78.31 103 PRO A O 1
ATOM 809 N N . ASP A 1 104 ? -2.502 3.306 -12.532 1.00 81.00 104 ASP A N 1
ATOM 810 C CA . ASP A 1 104 ? -3.410 3.007 -11.428 1.00 81.00 104 ASP A CA 1
ATOM 811 C C . ASP A 1 104 ? -4.882 3.266 -11.752 1.00 81.00 104 ASP A C 1
ATOM 813 O O . ASP A 1 104 ? -5.765 2.745 -11.066 1.00 81.00 104 ASP A O 1
ATOM 817 N N . SER A 1 105 ? -5.165 4.046 -12.799 1.00 76.88 105 SER A N 1
ATOM 818 C CA . SER A 1 105 ? -6.537 4.302 -13.246 1.00 76.88 105 SER A CA 1
ATOM 819 C C . SER A 1 105 ? -7.184 3.070 -13.888 1.00 76.88 105 SER A C 1
ATOM 821 O O . SER A 1 105 ? -8.413 2.985 -13.963 1.00 76.88 105 SER A O 1
ATOM 823 N N . ARG A 1 106 ? -6.374 2.093 -14.324 1.00 68.94 106 ARG A N 1
ATOM 824 C CA . ARG A 1 106 ? -6.814 0.892 -15.039 1.00 68.94 106 ARG A CA 1
ATOM 825 C C . ARG A 1 106 ? -6.159 -0.359 -14.453 1.00 68.94 106 ARG A C 1
ATOM 827 O O . ARG A 1 106 ? -5.014 -0.350 -14.033 1.00 68.94 106 ARG A O 1
ATOM 834 N N . GLY A 1 107 ? -6.896 -1.464 -14.399 1.00 67.31 107 GLY A N 1
ATOM 835 C CA . GLY A 1 107 ? -6.314 -2.752 -14.011 1.00 67.31 107 GLY A CA 1
ATOM 836 C C . GLY A 1 107 ? -5.384 -3.329 -15.093 1.00 67.31 107 GLY A C 1
ATOM 837 O O . GLY A 1 107 ? -5.379 -2.825 -16.215 1.00 67.31 107 GLY A O 1
ATOM 838 N N . PRO A 1 108 ? -4.676 -4.433 -14.789 1.00 62.91 108 PRO A N 1
ATOM 839 C CA . PRO A 1 108 ? -3.782 -5.126 -15.731 1.00 62.91 108 PRO A CA 1
ATOM 840 C C . PRO A 1 108 ? -4.526 -5.680 -16.950 1.00 62.91 108 PRO A C 1
ATOM 842 O O . PRO A 1 108 ? -3.954 -5.893 -18.007 1.00 62.91 108 PRO A O 1
ATOM 845 N N . PHE A 1 109 ? -5.828 -5.921 -16.812 1.00 66.19 109 PHE A N 1
ATOM 846 C CA . PHE A 1 109 ? -6.652 -6.378 -17.913 1.00 66.19 109 PHE A CA 1
ATOM 847 C C . PHE A 1 109 ? -7.269 -5.172 -18.591 1.00 66.19 109 PHE A C 1
ATOM 849 O O . PHE A 1 109 ? -8.041 -4.416 -17.985 1.00 66.19 109 PHE A O 1
ATOM 856 N N . ALA A 1 110 ? -6.970 -5.023 -19.879 1.00 56.97 110 ALA A N 1
ATOM 857 C CA . ALA A 1 110 ? -7.750 -4.159 -20.730 1.00 56.97 110 ALA A CA 1
ATOM 858 C C . ALA A 1 110 ? -9.226 -4.559 -20.587 1.00 56.97 110 ALA A C 1
ATOM 860 O O . ALA A 1 110 ? -9.626 -5.646 -20.997 1.00 56.97 110 ALA A O 1
ATOM 861 N N . GLN A 1 111 ? -10.049 -3.691 -19.988 1.00 55.81 111 GLN A N 1
ATOM 862 C CA . GLN A 1 111 ? -11.497 -3.792 -20.152 1.00 55.81 111 GLN A CA 1
ATOM 863 C C . GLN A 1 111 ? -11.729 -3.789 -21.660 1.00 55.81 111 GLN A C 1
ATOM 865 O O . GLN A 1 111 ? -11.395 -2.797 -22.317 1.00 55.81 111 GLN A O 1
ATOM 870 N N . ALA A 1 112 ? -12.169 -4.926 -22.206 1.00 38.31 112 ALA A N 1
ATOM 871 C CA . ALA A 1 112 ? -12.511 -5.034 -23.612 1.00 38.31 112 ALA A CA 1
ATOM 872 C C . ALA A 1 112 ? -13.423 -3.852 -23.953 1.00 38.31 112 ALA A C 1
ATOM 874 O O . ALA A 1 112 ? -14.328 -3.525 -23.177 1.00 38.31 112 ALA A O 1
ATOM 875 N N . ALA A 1 113 ? -13.130 -3.167 -25.059 1.00 38.31 113 ALA A N 1
ATOM 876 C CA . ALA A 1 113 ? -13.930 -2.056 -25.548 1.00 38.31 113 ALA A CA 1
ATOM 877 C C . ALA A 1 113 ? -15.398 -2.512 -25.651 1.00 38.31 113 ALA A C 1
ATOM 879 O O . ALA A 1 113 ? -15.754 -3.260 -26.555 1.00 38.31 113 ALA A O 1
ATOM 880 N N . GLY A 1 114 ? -16.220 -2.146 -24.662 1.00 40.50 114 GLY A N 1
ATOM 881 C CA . GLY A 1 114 ? -17.591 -2.652 -24.523 1.00 40.50 114 GLY A CA 1
ATOM 882 C C . GLY A 1 114 ? -18.170 -2.677 -23.101 1.00 40.50 114 GLY A C 1
ATOM 883 O O . GLY A 1 114 ? -19.375 -2.844 -22.953 1.00 40.50 114 GLY A O 1
ATOM 884 N N . GLY A 1 115 ? -17.372 -2.488 -22.044 1.00 34.59 115 GLY A N 1
ATOM 885 C CA . GLY A 1 115 ? -17.865 -2.506 -20.657 1.00 34.59 115 GLY A CA 1
ATOM 886 C C . GLY A 1 115 ? -18.119 -1.117 -20.060 1.00 34.59 115 GLY A C 1
ATOM 887 O O . GLY A 1 115 ? -17.170 -0.393 -19.794 1.00 34.59 115 GLY A O 1
ATOM 888 N N . PHE A 1 116 ? -19.396 -0.772 -19.855 1.00 34.41 116 PHE A N 1
ATOM 889 C CA . PHE A 1 116 ? -19.965 0.305 -19.019 1.00 34.41 116 PHE A CA 1
ATOM 890 C C . PHE A 1 116 ? -19.038 1.447 -18.542 1.00 34.41 116 PHE A C 1
ATOM 892 O O . PHE A 1 116 ? -18.322 1.335 -17.548 1.00 34.41 116 PHE A O 1
ATOM 899 N N . ARG A 1 117 ? -19.201 2.631 -19.152 1.00 38.28 117 ARG A N 1
ATOM 900 C CA . ARG A 1 117 ? -18.794 3.908 -18.545 1.00 38.28 117 ARG A CA 1
ATOM 901 C C . ARG A 1 117 ? -19.750 4.257 -17.399 1.00 38.28 117 ARG A C 1
ATOM 903 O O . ARG A 1 117 ? -20.884 4.662 -17.646 1.00 38.28 117 ARG A O 1
ATOM 910 N N . ALA A 1 118 ? -19.283 4.167 -16.155 1.00 38.97 118 ALA A N 1
ATOM 911 C CA . ALA A 1 118 ? -19.902 4.875 -15.036 1.00 38.97 118 ALA A CA 1
ATOM 912 C C . ALA A 1 118 ? -19.662 6.384 -15.238 1.00 38.97 118 ALA A C 1
ATOM 914 O O . ALA A 1 118 ? -18.606 6.900 -14.886 1.00 38.97 118 ALA A O 1
ATOM 915 N N . GLY A 1 119 ? -20.597 7.064 -15.906 1.00 37.97 119 GLY A N 1
ATOM 916 C CA . GLY A 1 119 ? -20.496 8.500 -16.207 1.00 37.97 119 GLY A CA 1
ATOM 917 C C . GLY A 1 119 ? -21.201 8.971 -17.482 1.00 37.97 119 GLY A C 1
ATOM 918 O O . GLY A 1 119 ? -21.185 10.163 -17.770 1.00 37.97 119 GLY A O 1
ATOM 919 N N . GLY A 1 120 ? -21.835 8.079 -18.250 1.00 31.75 120 GLY A N 1
ATOM 920 C CA . GLY A 1 120 ? -22.744 8.488 -19.322 1.00 31.75 120 GLY A CA 1
ATOM 921 C C . GLY A 1 120 ? -24.084 8.940 -18.745 1.00 31.75 120 GLY A C 1
ATOM 922 O O . GLY A 1 120 ? -24.932 8.104 -18.450 1.00 31.75 120 GLY A O 1
ATOM 923 N N . SER A 1 121 ? -24.262 10.249 -18.562 1.00 36.34 121 SER A N 1
ATOM 924 C CA . SER A 1 121 ? -25.573 10.856 -18.322 1.00 36.34 121 SER A CA 1
ATOM 925 C C . SER A 1 121 ? -26.504 10.504 -19.486 1.00 36.34 121 SER A C 1
ATOM 927 O O . SER A 1 121 ? -26.304 10.988 -20.597 1.00 36.34 121 SER A O 1
ATOM 929 N N . MET A 1 122 ? -27.506 9.656 -19.245 1.00 38.38 122 MET A N 1
ATOM 930 C CA . MET A 1 122 ? -28.678 9.544 -20.115 1.00 38.38 122 MET A CA 1
ATOM 931 C C . MET A 1 122 ? -29.652 10.654 -19.723 1.00 38.38 122 MET A C 1
ATOM 933 O O . MET A 1 122 ? -30.556 10.432 -18.925 1.00 38.38 122 MET A O 1
ATOM 937 N N . PHE A 1 123 ? -29.443 11.848 -20.273 1.00 36.97 123 PHE A N 1
ATOM 938 C CA . PHE A 1 123 ? -30.505 12.834 -20.429 1.00 36.97 123 PHE A CA 1
ATOM 939 C C . PHE A 1 123 ? -30.340 13.562 -21.766 1.00 36.97 123 PHE A C 1
ATOM 941 O O . PHE A 1 123 ? -29.342 14.247 -21.982 1.00 36.97 123 PHE A O 1
ATOM 948 N N . SER A 1 124 ? -31.408 13.404 -22.556 1.00 37.22 124 SER A N 1
ATOM 949 C CA . SER A 1 124 ? -31.791 13.994 -23.846 1.00 37.22 124 SER A CA 1
ATOM 950 C C . SER A 1 124 ? -31.117 13.518 -25.126 1.00 37.22 124 SER A C 1
ATOM 952 O O . SER A 1 124 ? -29.887 13.330 -25.162 1.00 37.22 124 SER A O 1
#